Protein AF-A0A258RER7-F1 (afdb_monomer_lite)

Sequence (60 aa):
MWDRIDFEPVFFAPFVSSAMKIEPEWIDDEGHLSMAYYNVLFDRAFAEALALLGLGPQYV

Radius of gyration: 16.09 Å; chains: 1; bounding box: 41×25×40 Å

pLDDT: mean 85.05, std 15.18, range [46.03, 97.94]

Structure (mmCIF, N/CA/C/O backbone):
data_AF-A0A258RER7-F1
#
_entry.id   AF-A0A258RER7-F1
#
loop_
_atom_site.group_PDB
_atom_site.id
_atom_site.type_symbol
_atom_site.label_atom_id
_atom_site.label_alt_id
_atom_site.label_comp_id
_atom_site.label_asym_id
_atom_site.label_entity_id
_atom_site.label_seq_id
_atom_site.pdbx_PDB_ins_code
_atom_site.Cartn_x
_atom_site.Cartn_y
_atom_site.Cartn_z
_atom_site.occupancy
_atom_site.B_iso_or_equiv
_atom_site.auth_seq_id
_atom_site.auth_comp_id
_atom_site.auth_asym_id
_atom_site.auth_atom_id
_atom_site.pdbx_PDB_model_num
ATOM 1 N N . MET A 1 1 ? -31.888 10.868 17.469 1.00 46.03 1 MET A N 1
ATOM 2 C CA . MET A 1 1 ? -30.777 11.731 17.030 1.00 46.03 1 MET A CA 1
ATOM 3 C C . MET A 1 1 ? -29.538 10.951 17.402 1.00 46.03 1 MET A C 1
ATOM 5 O O . MET A 1 1 ? -29.344 10.734 18.584 1.00 46.03 1 MET A O 1
ATOM 9 N N . TRP A 1 2 ? -28.873 10.327 16.429 1.00 51.00 2 TRP A N 1
ATOM 10 C CA . TRP A 1 2 ? -27.720 9.474 16.711 1.00 51.00 2 TRP A CA 1
ATOM 11 C C . TRP A 1 2 ? -26.600 10.390 17.180 1.00 51.00 2 TRP A C 1
ATOM 13 O O . TRP A 1 2 ? -26.122 11.204 16.389 1.00 51.00 2 TRP A O 1
ATOM 23 N N . ASP A 1 3 ? -26.267 10.308 18.466 1.00 53.72 3 ASP A N 1
ATOM 24 C CA . ASP A 1 3 ? -25.080 10.949 19.008 1.00 53.72 3 ASP A CA 1
ATOM 25 C C . ASP A 1 3 ? -23.907 10.479 18.157 1.00 53.72 3 ASP A C 1
ATOM 27 O O . ASP A 1 3 ? -23.632 9.280 18.040 1.00 53.72 3 ASP A O 1
ATOM 31 N N . ARG A 1 4 ? -23.291 11.429 17.448 1.00 55.81 4 ARG A N 1
ATOM 32 C CA . ARG A 1 4 ? -22.057 11.156 16.731 1.00 55.81 4 ARG A CA 1
ATOM 33 C C . ARG A 1 4 ? -21.087 10.682 17.797 1.00 55.81 4 ARG A C 1
ATOM 35 O O . ARG A 1 4 ? -20.797 11.425 18.723 1.00 55.81 4 ARG A O 1
ATOM 42 N N . ILE A 1 5 ? -20.634 9.440 17.676 1.00 56.44 5 ILE A N 1
ATOM 43 C CA . ILE A 1 5 ? -19.445 8.982 18.381 1.00 56.44 5 ILE A CA 1
ATOM 44 C C . ILE A 1 5 ? -18.390 10.045 18.078 1.00 56.44 5 ILE A C 1
ATOM 46 O O . ILE A 1 5 ? -18.059 10.248 16.905 1.00 56.44 5 ILE A O 1
ATOM 50 N N . ASP A 1 6 ? -17.947 10.766 19.109 1.00 61.75 6 ASP A N 1
ATOM 51 C CA . ASP A 1 6 ? -16.822 11.695 19.048 1.00 61.75 6 ASP A CA 1
ATOM 52 C C . ASP A 1 6 ? -15.560 10.858 18.820 1.00 61.75 6 ASP A C 1
ATOM 54 O O . ASP A 1 6 ? -14.758 10.602 19.713 1.00 61.75 6 ASP A O 1
ATOM 58 N N . PHE A 1 7 ? -15.447 10.307 17.616 1.00 60.66 7 PHE A N 1
ATOM 59 C CA . PHE A 1 7 ? -14.279 9.588 17.172 1.00 60.66 7 PHE A CA 1
ATOM 60 C C . PHE A 1 7 ? -13.233 10.652 16.859 1.00 60.66 7 PHE A C 1
ATOM 62 O O . PHE A 1 7 ? -13.242 11.228 15.770 1.00 60.66 7 PHE A O 1
ATOM 69 N N . GLU A 1 8 ? -12.381 10.968 17.834 1.00 65.06 8 GLU A N 1
ATOM 70 C CA . GLU A 1 8 ? -11.163 11.728 17.570 1.00 65.06 8 GLU A CA 1
ATOM 71 C C . GLU A 1 8 ? -10.274 10.869 16.663 1.00 65.06 8 GLU A C 1
ATOM 73 O O . GLU A 1 8 ? -9.833 9.792 17.078 1.00 65.06 8 GLU A O 1
ATOM 78 N N . PRO A 1 9 ? -10.029 11.283 15.407 1.00 59.84 9 PRO A N 1
ATOM 79 C CA . PRO A 1 9 ? -9.168 10.521 14.525 1.00 59.84 9 PRO A CA 1
ATOM 80 C C . PRO A 1 9 ? -7.779 10.426 15.151 1.00 59.84 9 PRO A C 1
ATOM 82 O O . PRO A 1 9 ? -7.163 11.444 15.460 1.00 59.84 9 PRO A O 1
ATOM 85 N N . VAL A 1 10 ? -7.242 9.213 15.277 1.00 68.88 10 VAL A N 1
ATOM 86 C CA . VAL A 1 10 ? -5.868 8.987 15.772 1.00 68.88 10 VAL A CA 1
ATOM 87 C C . VAL A 1 10 ? -4.810 9.400 14.722 1.00 68.88 10 VAL A C 1
ATOM 89 O O . VAL A 1 10 ? -3.634 9.064 14.832 1.00 68.88 10 VAL A O 1
ATOM 92 N N . PHE A 1 11 ? -5.221 10.118 13.670 1.00 72.19 11 PHE A N 1
ATOM 93 C CA . PHE A 1 11 ? -4.393 10.588 12.565 1.00 72.19 11 PHE A CA 1
ATOM 94 C C . PHE A 1 11 ? -4.886 11.939 12.030 1.00 72.19 11 PHE A C 1
ATOM 96 O O . PHE A 1 11 ? -6.070 12.266 12.093 1.00 72.19 11 PHE A O 1
ATOM 103 N N . PHE A 1 12 ? -3.977 12.723 11.450 1.00 79.44 12 PHE A N 1
ATOM 104 C CA . PHE A 1 12 ? -4.340 13.957 10.753 1.00 79.44 12 PHE A CA 1
ATOM 105 C C . PHE A 1 12 ? -5.104 13.642 9.464 1.00 79.44 12 PHE A C 1
ATOM 107 O O . PHE A 1 12 ? -4.693 12.771 8.703 1.00 79.44 12 PHE A O 1
ATOM 114 N N . ALA A 1 13 ? -6.199 14.361 9.204 1.00 82.69 13 ALA A N 1
ATOM 115 C CA . ALA A 1 13 ? -6.921 14.282 7.939 1.00 82.69 13 ALA A CA 1
ATOM 116 C C . ALA A 1 13 ? -6.375 15.327 6.938 1.00 82.69 13 ALA A C 1
ATOM 118 O O . ALA A 1 13 ? -6.214 16.489 7.321 1.00 82.69 13 ALA A O 1
ATOM 119 N N . PRO A 1 14 ? -6.136 14.962 5.663 1.00 87.75 14 PRO A N 1
ATOM 120 C CA . PRO A 1 14 ? -6.333 13.632 5.084 1.00 87.75 14 PRO A CA 1
ATOM 121 C C . PRO A 1 14 ? -5.301 12.613 5.586 1.00 87.75 14 PRO A C 1
ATOM 123 O O . PRO A 1 14 ? -4.147 12.959 5.828 1.00 87.75 14 PRO A O 1
ATOM 126 N N . PHE A 1 15 ? -5.729 11.353 5.699 1.00 89.00 15 PHE A N 1
ATOM 127 C CA . PHE A 1 15 ? -4.832 10.241 6.000 1.00 89.00 15 PHE A CA 1
ATOM 128 C C . PHE A 1 15 ? -3.772 10.099 4.904 1.00 89.00 15 PHE A C 1
ATOM 130 O O . PHE A 1 15 ? -4.091 10.137 3.714 1.00 89.00 15 PHE A O 1
ATOM 137 N N . VAL A 1 16 ? -2.524 9.891 5.318 1.00 92.56 16 VAL A N 1
ATOM 138 C CA . VAL A 1 16 ? -1.403 9.561 4.438 1.00 92.56 16 VAL A CA 1
ATOM 139 C C . VAL A 1 16 ? -0.854 8.221 4.902 1.00 92.56 16 VAL A C 1
ATOM 141 O O . VAL A 1 16 ? -0.497 8.081 6.071 1.00 92.56 16 VAL A O 1
ATOM 144 N N . SER A 1 17 ? -0.807 7.243 3.997 1.00 94.06 17 SER A N 1
ATOM 145 C CA . SER A 1 17 ? -0.259 5.924 4.305 1.00 94.06 17 SER A CA 1
ATOM 146 C C . SER A 1 17 ? 1.246 5.978 4.537 1.00 94.06 17 SER A C 1
ATOM 148 O O . SER A 1 17 ? 1.933 6.938 4.169 1.00 94.06 17 SER A O 1
ATOM 150 N N . SER A 1 18 ? 1.786 4.888 5.065 1.00 93.81 18 SER A N 1
ATOM 151 C CA . SER A 1 18 ? 3.218 4.641 4.999 1.00 93.81 18 SER A CA 1
ATOM 152 C C . SER A 1 18 ? 3.713 4.600 3.541 1.00 93.81 18 SER A C 1
ATOM 154 O O . SER A 1 18 ? 2.956 4.334 2.599 1.00 93.81 18 SER A O 1
ATOM 156 N N . ALA A 1 19 ? 5.000 4.897 3.340 1.00 96.50 19 ALA A N 1
ATOM 157 C CA . ALA A 1 19 ? 5.632 4.739 2.037 1.00 96.50 19 ALA A CA 1
ATOM 158 C C . ALA A 1 19 ? 5.737 3.247 1.699 1.00 96.50 19 ALA A C 1
ATOM 160 O O . ALA A 1 19 ? 6.308 2.468 2.463 1.00 96.50 19 ALA A O 1
ATOM 161 N N . MET A 1 20 ? 5.215 2.856 0.538 1.00 96.62 20 MET A N 1
ATOM 162 C CA . MET A 1 20 ? 5.173 1.457 0.122 1.00 96.62 20 MET A CA 1
ATOM 163 C C . MET A 1 20 ? 6.250 1.152 -0.907 1.00 96.62 20 MET A C 1
ATOM 165 O O . MET A 1 20 ? 6.471 1.910 -1.851 1.00 96.62 20 MET A O 1
ATOM 169 N N . LYS A 1 21 ? 6.907 0.006 -0.733 1.00 96.12 21 LYS A N 1
ATOM 170 C CA . LYS A 1 21 ? 7.849 -0.520 -1.716 1.00 96.12 21 LYS A CA 1
ATOM 171 C C . LYS A 1 21 ? 7.083 -1.087 -2.915 1.00 96.12 21 LYS A C 1
ATOM 173 O O . LYS A 1 21 ? 6.101 -1.807 -2.739 1.00 96.12 21 LYS A O 1
ATOM 178 N N . ILE A 1 22 ? 7.568 -0.776 -4.113 1.00 97.00 22 ILE A N 1
ATOM 179 C CA . ILE A 1 22 ? 7.137 -1.419 -5.355 1.00 97.00 22 ILE A CA 1
ATOM 180 C C . ILE A 1 22 ? 8.002 -2.653 -5.587 1.00 97.00 22 ILE A C 1
ATOM 182 O O . ILE A 1 22 ? 9.232 -2.563 -5.523 1.00 97.00 22 ILE A O 1
ATOM 186 N N . GLU A 1 23 ? 7.365 -3.794 -5.836 1.00 96.75 23 GLU A N 1
ATOM 187 C CA . GLU A 1 23 ? 8.092 -5.021 -6.140 1.00 96.75 23 GLU A CA 1
ATOM 188 C C . GLU A 1 23 ? 8.482 -5.084 -7.624 1.00 96.75 23 GLU A C 1
ATOM 190 O O . GLU A 1 23 ? 7.696 -4.655 -8.475 1.00 96.75 23 GLU A O 1
ATOM 195 N N . PRO A 1 24 ? 9.685 -5.594 -7.959 1.00 97.19 24 PRO A N 1
ATOM 196 C CA . PRO A 1 24 ? 10.150 -5.664 -9.344 1.00 97.19 24 PRO A CA 1
ATOM 197 C C . PRO A 1 24 ? 9.183 -6.399 -10.277 1.00 97.19 24 PRO A C 1
ATOM 199 O O . PRO A 1 24 ? 9.001 -5.984 -11.414 1.00 97.19 24 PRO A O 1
ATOM 202 N N . GLU A 1 25 ? 8.522 -7.450 -9.793 1.00 97.50 25 GLU A N 1
ATOM 203 C CA . GLU A 1 25 ? 7.541 -8.241 -10.545 1.00 97.50 25 GLU A CA 1
ATOM 204 C C . GLU A 1 25 ? 6.220 -7.509 -10.840 1.00 97.50 25 GLU A C 1
ATOM 206 O O . GLU A 1 25 ? 5.364 -8.041 -11.547 1.00 97.50 25 GLU A O 1
ATOM 211 N N . TRP A 1 26 ? 6.016 -6.316 -10.279 1.00 97.94 26 TRP A N 1
ATOM 212 C CA . TRP A 1 26 ? 4.840 -5.490 -10.563 1.00 97.94 26 TRP A CA 1
ATOM 213 C C . TRP A 1 26 ? 5.059 -4.530 -11.722 1.00 97.94 26 TRP A C 1
ATOM 215 O O . TRP A 1 26 ? 4.103 -3.897 -12.175 1.00 97.94 26 TRP A O 1
ATOM 225 N N . ILE A 1 27 ? 6.305 -4.396 -12.165 1.00 97.94 27 ILE A N 1
ATOM 226 C CA . ILE A 1 27 ? 6.676 -3.554 -13.287 1.00 97.94 27 ILE A CA 1
ATOM 227 C C . ILE A 1 27 ? 6.370 -4.313 -14.578 1.00 97.94 27 ILE A C 1
ATOM 229 O O . ILE A 1 27 ? 6.757 -5.472 -14.725 1.00 97.94 27 ILE A O 1
ATOM 233 N N . ASP A 1 28 ? 5.621 -3.676 -15.473 1.00 96.00 28 ASP A N 1
ATOM 234 C CA . ASP A 1 28 ? 5.347 -4.213 -16.802 1.00 96.00 28 ASP A CA 1
ATOM 235 C C . ASP A 1 28 ? 6.586 -4.144 -17.708 1.00 96.00 28 ASP A C 1
ATOM 237 O O . ASP A 1 28 ? 7.626 -3.580 -17.354 1.00 96.00 28 ASP A O 1
ATOM 241 N N . ASP A 1 29 ? 6.485 -4.749 -18.891 1.00 94.69 29 ASP A N 1
ATOM 242 C CA . ASP A 1 29 ? 7.587 -4.783 -19.855 1.00 94.69 29 ASP A CA 1
ATOM 243 C C . ASP A 1 29 ? 7.960 -3.368 -20.354 1.00 94.69 29 ASP A C 1
ATOM 245 O O . ASP A 1 29 ? 9.083 -3.134 -20.807 1.00 94.69 29 ASP A O 1
ATOM 249 N N . GLU A 1 30 ? 7.047 -2.400 -20.228 1.00 95.69 30 GLU A N 1
ATOM 250 C CA . GLU A 1 30 ? 7.245 -0.985 -20.540 1.00 95.69 30 GLU A CA 1
ATOM 251 C C . GLU A 1 30 ? 7.943 -0.193 -19.419 1.00 95.69 30 GLU A 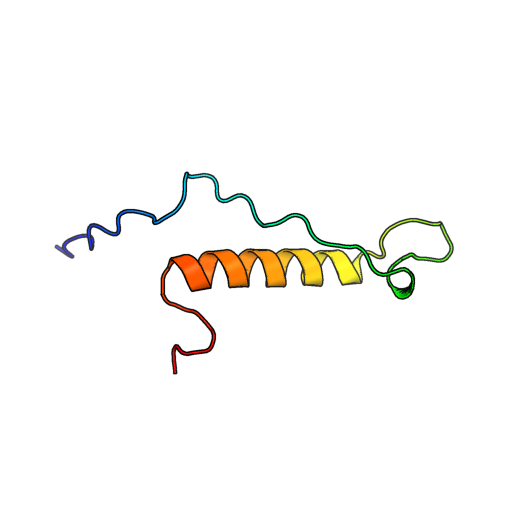C 1
ATOM 253 O O . GLU A 1 30 ? 8.293 0.976 -19.616 1.00 95.69 30 GLU A O 1
ATOM 258 N N . GLY A 1 31 ? 8.190 -0.811 -18.262 1.00 96.44 31 GLY A N 1
ATOM 259 C CA . GLY A 1 31 ? 8.886 -0.194 -17.135 1.00 96.44 31 GLY A CA 1
ATOM 260 C C . GLY A 1 31 ? 7.988 0.637 -16.214 1.00 96.44 31 GLY A C 1
ATOM 261 O O . GLY A 1 31 ? 8.501 1.343 -15.340 1.00 96.44 31 GLY A O 1
ATOM 262 N N . HIS A 1 32 ? 6.669 0.568 -16.377 1.00 97.44 32 HIS A N 1
ATOM 263 C CA . HIS A 1 32 ? 5.707 1.220 -15.498 1.00 97.44 32 HIS A CA 1
ATOM 264 C C . HIS A 1 32 ? 5.154 0.237 -14.471 1.00 97.44 32 HIS A C 1
ATOM 266 O O . HIS A 1 32 ? 5.190 -0.978 -14.637 1.00 97.44 32 HIS A O 1
ATOM 272 N N . LEU A 1 33 ? 4.607 0.764 -13.376 1.00 97.62 33 LEU A N 1
ATOM 273 C CA . LEU A 1 33 ? 3.823 -0.069 -12.477 1.00 97.62 33 LEU A CA 1
ATOM 274 C C . LEU A 1 33 ? 2.585 -0.564 -13.230 1.00 97.62 33 LEU A C 1
ATOM 276 O O . LEU A 1 33 ? 1.784 0.244 -13.700 1.00 97.62 33 LEU A O 1
ATOM 280 N N . SER A 1 34 ? 2.402 -1.880 -13.297 1.00 96.62 34 SER A N 1
ATOM 281 C CA . SER A 1 34 ? 1.217 -2.451 -13.921 1.00 96.62 34 SER A CA 1
ATOM 282 C C . SER A 1 34 ? -0.048 -1.989 -13.200 1.00 96.62 34 SER A C 1
ATOM 284 O O . SER A 1 34 ? -0.136 -1.966 -11.965 1.00 96.62 34 SER A O 1
ATOM 286 N N . MET A 1 35 ? -1.072 -1.666 -13.993 1.00 93.75 35 MET A N 1
ATOM 287 C CA . MET A 1 35 ? -2.343 -1.135 -13.502 1.00 93.75 35 MET A CA 1
ATOM 288 C C . MET A 1 35 ? -3.019 -2.026 -12.451 1.00 93.75 35 MET A C 1
ATOM 290 O O . MET A 1 35 ? -3.713 -1.519 -11.570 1.00 93.75 35 MET A O 1
ATOM 294 N N . ALA A 1 36 ? -2.795 -3.341 -12.505 1.00 92.75 36 ALA A N 1
ATOM 295 C CA . ALA A 1 36 ? -3.359 -4.281 -11.541 1.00 92.75 36 ALA A CA 1
ATOM 296 C C . ALA A 1 36 ? -2.832 -4.056 -10.110 1.00 92.75 36 ALA A C 1
ATOM 298 O O . ALA A 1 36 ? -3.582 -4.227 -9.146 1.00 92.75 36 ALA A O 1
ATOM 299 N N . TYR A 1 37 ? -1.573 -3.632 -9.955 1.00 97.44 37 TYR A N 1
ATOM 300 C CA . TYR A 1 37 ? -0.917 -3.529 -8.648 1.00 97.44 37 TYR A CA 1
ATOM 301 C C . TYR A 1 37 ? -1.153 -2.198 -7.929 1.00 97.44 37 TYR A C 1
ATOM 303 O O . TYR A 1 37 ? -0.921 -2.110 -6.724 1.00 97.44 37 TYR A O 1
ATOM 311 N N . TYR A 1 38 ? -1.722 -1.191 -8.597 1.00 96.50 38 TYR A N 1
ATOM 312 C CA . TYR A 1 38 ? -2.205 0.012 -7.909 1.00 96.50 38 TYR A CA 1
ATOM 313 C C . TYR A 1 38 ? -3.266 -0.321 -6.858 1.00 96.50 38 TYR A C 1
ATOM 315 O O . TYR A 1 38 ? -3.231 0.214 -5.752 1.00 96.50 38 TYR A O 1
ATOM 323 N N . ASN A 1 39 ? -4.172 -1.253 -7.167 1.00 95.19 39 ASN A N 1
ATOM 324 C CA . ASN A 1 39 ? -5.198 -1.681 -6.216 1.00 95.19 39 ASN A CA 1
ATOM 325 C C . ASN A 1 39 ? -4.592 -2.340 -4.973 1.00 95.19 39 ASN A C 1
ATOM 327 O O . ASN A 1 39 ? -5.130 -2.177 -3.886 1.00 95.19 39 ASN A O 1
ATOM 331 N N . VAL A 1 40 ? -3.448 -3.017 -5.106 1.00 96.62 40 VAL A N 1
ATOM 332 C CA . VAL A 1 40 ? -2.734 -3.594 -3.958 1.00 96.62 40 VAL A CA 1
ATOM 333 C C . VAL A 1 40 ? -2.203 -2.494 -3.036 1.00 96.62 40 VAL A C 1
ATOM 335 O O . VAL A 1 40 ? -2.308 -2.616 -1.818 1.00 96.62 40 VAL A O 1
ATOM 338 N N . LEU A 1 41 ? -1.663 -1.406 -3.592 1.00 97.31 41 LEU A N 1
ATOM 339 C CA . LEU A 1 41 ? -1.210 -0.260 -2.796 1.00 97.31 41 LEU A CA 1
ATOM 340 C C . LEU A 1 41 ? -2.382 0.419 -2.077 1.00 97.31 41 LEU A C 1
ATOM 342 O O . LEU A 1 41 ? -2.285 0.719 -0.887 1.00 97.31 41 LEU A O 1
ATOM 346 N N . PHE A 1 42 ? -3.503 0.619 -2.774 1.00 9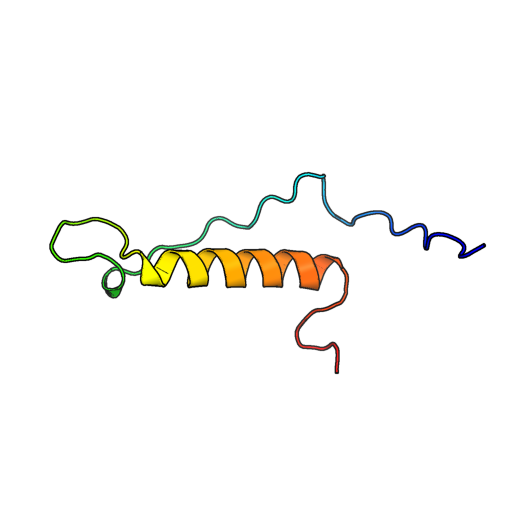5.69 42 PHE A N 1
ATOM 347 C CA . PHE A 1 42 ? -4.693 1.220 -2.175 1.00 95.69 42 PHE A CA 1
ATOM 348 C C .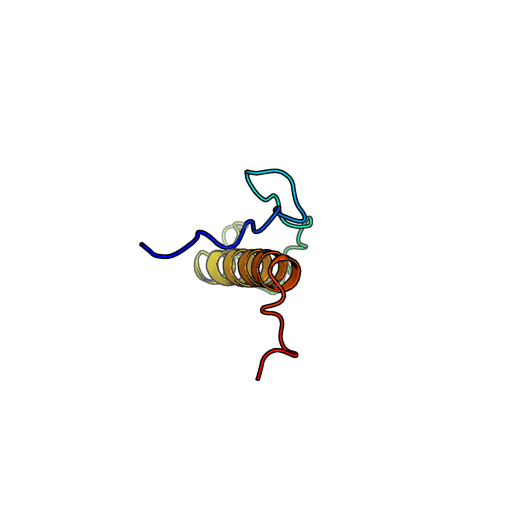 PHE A 1 42 ? -5.310 0.349 -1.082 1.00 95.69 42 PHE A C 1
ATOM 350 O O . PHE A 1 42 ? -5.667 0.877 -0.033 1.00 95.69 42 PHE A O 1
ATOM 357 N N . ASP A 1 43 ? -5.389 -0.965 -1.285 1.00 95.75 43 ASP A N 1
ATOM 358 C CA . ASP A 1 43 ? -5.917 -1.900 -0.289 1.00 95.75 43 ASP A CA 1
ATOM 359 C C . ASP A 1 43 ? -5.066 -1.902 0.990 1.00 95.75 43 ASP A C 1
ATOM 361 O O . ASP A 1 43 ? -5.587 -1.786 2.098 1.00 95.75 43 ASP A O 1
ATOM 365 N N . ARG A 1 44 ? -3.734 -1.894 0.848 1.00 95.94 44 ARG A N 1
ATOM 366 C CA . ARG A 1 44 ? -2.813 -1.763 1.989 1.00 95.94 44 ARG A CA 1
ATOM 367 C C . ARG A 1 44 ? -2.987 -0.433 2.720 1.00 95.94 44 ARG A C 1
ATOM 369 O O . ARG A 1 44 ? -3.029 -0.418 3.947 1.00 95.94 44 ARG A O 1
ATOM 376 N N . ALA A 1 45 ? -3.120 0.673 1.987 1.00 95.31 45 ALA A N 1
ATOM 377 C CA . ALA A 1 45 ? -3.299 1.997 2.583 1.00 95.31 45 ALA A CA 1
ATOM 378 C C . ALA A 1 45 ? -4.636 2.081 3.329 1.00 95.31 45 ALA A C 1
ATOM 380 O O . ALA A 1 45 ? -4.725 2.654 4.414 1.00 95.31 45 ALA A O 1
ATOM 381 N N . PHE A 1 46 ? -5.674 1.463 2.768 1.00 93.44 46 PHE A N 1
ATOM 382 C CA . PHE A 1 46 ? -6.977 1.367 3.401 1.00 93.44 46 PHE A CA 1
ATOM 383 C C . PHE A 1 46 ? -6.933 0.506 4.669 1.00 93.44 46 PHE A C 1
ATOM 385 O O . PHE A 1 46 ? -7.492 0.906 5.688 1.00 93.44 46 PHE A O 1
ATOM 392 N N . ALA A 1 47 ? -6.209 -0.615 4.654 1.00 93.69 47 ALA A N 1
ATOM 393 C CA . ALA A 1 47 ? -6.002 -1.443 5.838 1.00 93.69 47 ALA A CA 1
ATOM 394 C C . ALA A 1 47 ? -5.279 -0.684 6.968 1.00 93.69 47 ALA A C 1
ATOM 396 O O . ALA A 1 47 ? -5.675 -0.805 8.128 1.00 93.69 47 ALA A O 1
ATOM 397 N N . GLU A 1 48 ? -4.272 0.142 6.653 1.00 92.81 48 GLU A N 1
ATOM 398 C CA . GLU A 1 48 ? -3.625 1.022 7.641 1.00 92.81 48 GLU A CA 1
ATOM 399 C C . GLU A 1 48 ? -4.624 2.011 8.259 1.00 92.81 48 GLU A C 1
ATOM 401 O O . GLU A 1 48 ? -4.680 2.157 9.483 1.00 92.81 48 GLU A O 1
ATOM 406 N N . ALA A 1 49 ? -5.455 2.650 7.431 1.00 90.81 49 ALA A N 1
ATOM 407 C CA . ALA A 1 49 ? -6.487 3.564 7.910 1.00 90.81 49 ALA A CA 1
ATOM 408 C C . ALA A 1 49 ? -7.507 2.845 8.809 1.00 90.81 49 ALA A C 1
ATOM 410 O O . ALA A 1 49 ? -7.811 3.329 9.897 1.00 90.81 49 ALA A O 1
ATOM 411 N N . LEU A 1 50 ? -7.994 1.667 8.405 1.00 89.50 50 LEU A N 1
ATOM 412 C CA . LEU A 1 50 ? -8.918 0.858 9.207 1.00 89.50 50 LEU A CA 1
ATOM 413 C C . LEU A 1 50 ? -8.308 0.438 10.547 1.00 89.50 50 LEU A C 1
ATOM 415 O O . LEU A 1 50 ? -8.993 0.488 11.568 1.00 89.50 50 LEU A O 1
ATOM 419 N N . ALA A 1 51 ? -7.023 0.083 10.577 1.00 87.88 51 ALA A N 1
ATOM 420 C CA . ALA A 1 51 ? -6.334 -0.257 11.818 1.00 87.88 51 ALA A CA 1
ATOM 421 C C . ALA A 1 51 ? -6.314 0.923 12.807 1.00 87.88 51 ALA A C 1
ATOM 423 O O . ALA A 1 51 ? -6.558 0.723 13.997 1.00 87.88 51 ALA A O 1
ATOM 424 N N . LEU A 1 52 ? -6.115 2.156 12.323 1.00 86.12 52 LEU A N 1
ATOM 425 C CA . LEU A 1 52 ? -6.195 3.372 13.148 1.00 86.12 52 LEU A CA 1
ATOM 426 C C . LEU A 1 52 ? -7.618 3.666 13.644 1.00 86.12 52 LEU A C 1
ATOM 428 O O . LEU A 1 52 ? -7.790 4.338 14.658 1.00 86.12 52 LEU A O 1
ATOM 432 N N . LEU A 1 53 ? -8.633 3.142 12.953 1.00 85.19 53 LEU A N 1
ATOM 433 C CA . LEU A 1 53 ? -10.033 3.179 13.378 1.00 85.19 53 LEU A CA 1
ATOM 434 C C . LEU A 1 53 ? -10.41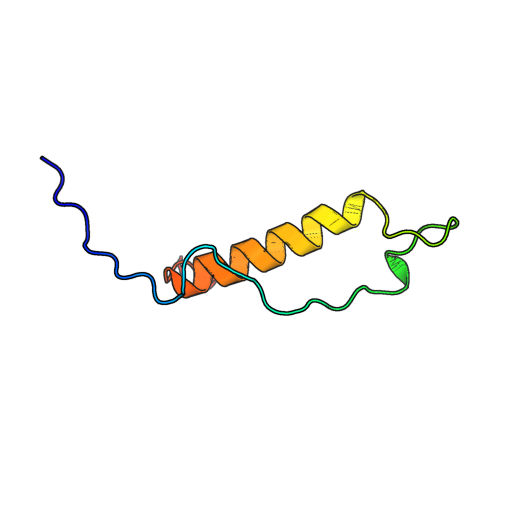2 2.036 14.337 1.00 85.19 53 LEU A C 1
ATOM 436 O O . LEU A 1 53 ? -11.566 1.946 14.749 1.00 85.19 53 LEU A O 1
ATOM 440 N N . GLY A 1 54 ? -9.472 1.154 14.693 1.00 84.62 54 GLY A N 1
ATOM 441 C CA . GLY A 1 54 ? -9.740 -0.032 15.515 1.00 84.62 54 GLY A CA 1
ATOM 442 C C . GLY A 1 54 ? -10.422 -1.181 14.759 1.00 84.62 54 GLY A C 1
ATOM 443 O O . GLY A 1 54 ? -10.882 -2.131 15.385 1.00 84.62 54 GLY A O 1
ATOM 444 N N . LEU A 1 55 ? -10.467 -1.116 13.426 1.00 87.31 55 LEU A N 1
ATOM 445 C CA . LEU A 1 55 ? -11.093 -2.092 12.522 1.00 87.31 55 LEU A CA 1
ATOM 446 C C . LEU A 1 55 ? -10.042 -2.966 11.809 1.00 87.31 55 LEU A C 1
ATOM 448 O O . LEU A 1 55 ? -10.181 -3.298 10.634 1.00 87.31 55 LEU A O 1
ATOM 452 N N . GLY A 1 56 ? -8.940 -3.276 12.497 1.00 80.69 56 GLY A N 1
ATOM 453 C CA . GLY A 1 56 ? -7.856 -4.105 11.961 1.00 80.69 56 GLY A CA 1
ATOM 454 C C . GLY A 1 56 ? -8.203 -5.602 11.903 1.00 80.69 56 GLY A C 1
ATOM 455 O O . GLY A 1 56 ? -9.292 -5.996 12.298 1.00 80.69 56 GLY A O 1
ATOM 456 N N . PRO A 1 57 ? -7.272 -6.476 11.482 1.00 74.50 57 PRO A N 1
ATOM 457 C CA . PRO A 1 57 ? -7.497 -7.927 11.360 1.00 74.50 57 PRO A CA 1
ATOM 458 C C . PRO A 1 57 ? -7.951 -8.641 12.646 1.00 74.50 57 PRO A C 1
ATOM 460 O O . PRO A 1 57 ? -8.425 -9.771 12.594 1.00 74.50 57 PRO A O 1
ATOM 463 N N . GLN A 1 58 ? -7.766 -8.012 13.807 1.00 70.94 58 GLN A N 1
ATOM 464 C CA . GLN A 1 58 ? -8.238 -8.489 15.108 1.00 70.94 58 GLN A CA 1
ATOM 465 C C . GLN A 1 58 ? -9.732 -8.203 15.348 1.00 70.94 58 GLN A C 1
ATOM 467 O O . GLN A 1 58 ? -10.287 -8.665 16.342 1.00 70.94 58 GLN A O 1
ATOM 472 N N . TYR A 1 59 ? -10.370 -7.438 14.462 1.00 59.50 59 TYR A N 1
ATOM 473 C CA . TYR A 1 59 ? -11.800 -7.166 14.441 1.00 59.50 59 TYR A CA 1
ATOM 474 C C . TYR A 1 59 ? -12.515 -8.346 13.756 1.00 59.50 59 TYR A C 1
ATOM 476 O O . TYR A 1 59 ? -12.490 -8.461 12.531 1.00 59.50 59 TYR A O 1
ATOM 484 N N . VAL A 1 60 ? -13.085 -9.253 14.560 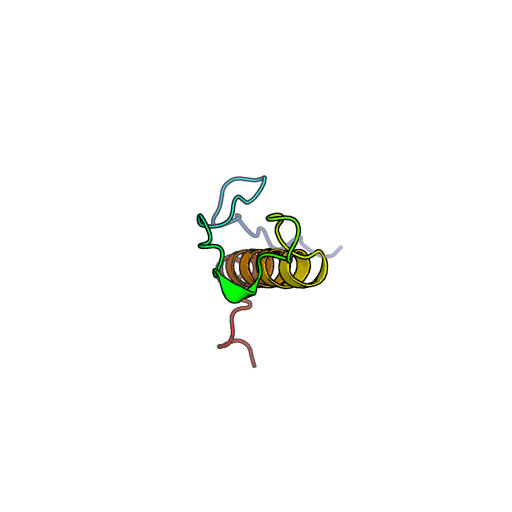1.00 55.06 60 VAL A N 1
ATOM 485 C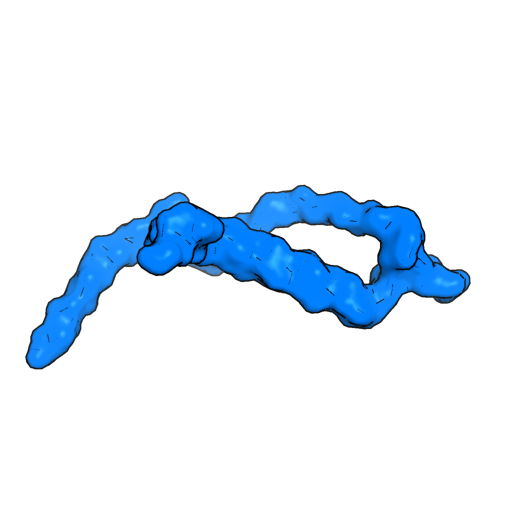 CA . VAL A 1 60 ? -13.915 -10.401 14.130 1.00 55.06 60 VAL A CA 1
ATOM 486 C C . VAL A 1 60 ? -15.359 -10.166 14.541 1.00 55.06 60 VAL A C 1
ATOM 488 O O . VAL A 1 60 ? -15.567 -9.794 15.719 1.00 55.06 60 VAL A O 1
#

Foldseek 3Di:
DPDPPPPPQPDDPPDDAPDDDDDPVQQDPVRDRNPVCVVVVVVVRVLVSCVSVVNHPVND

Secondary structure (DSSP, 8-state):
---------SSPSSP-PPPPPPPGGGB-TTSSBPHHHHHHHHHHHHHHHHHHTT-STT--